Protein AF-A0A946UZ85-F1 (afdb_monomer_lite)

pLDDT: mean 85.95, std 6.24, range [68.06, 94.62]

Structure (mmCIF, N/CA/C/O backbone):
data_AF-A0A946UZ85-F1
#
_entry.id   AF-A0A946UZ85-F1
#
loop_
_atom_site.group_PDB
_atom_site.id
_atom_site.type_symbol
_atom_site.label_atom_id
_atom_site.label_alt_id
_atom_site.label_comp_id
_atom_site.label_asym_id
_atom_site.label_entity_id
_atom_site.label_seq_id
_atom_site.pdbx_PDB_ins_code
_atom_site.Cartn_x
_atom_site.Cartn_y
_atom_site.Cartn_z
_atom_site.occupancy
_atom_site.B_iso_or_equiv
_atom_site.auth_seq_id
_atom_site.auth_comp_id
_atom_site.auth_asym_id
_atom_site.auth_atom_id
_atom_site.pdbx_PDB_model_num
ATOM 1 N N . GLN A 1 1 ? -9.861 -2.486 -1.465 1.00 70.56 1 GLN A N 1
ATOM 2 C CA . GLN A 1 1 ? -8.452 -2.783 -1.129 1.00 70.56 1 GLN A CA 1
ATOM 3 C C . GLN A 1 1 ? -7.960 -1.706 -0.182 1.00 70.56 1 GLN A C 1
ATOM 5 O O . GLN A 1 1 ? -8.393 -0.570 -0.329 1.00 70.56 1 GLN A O 1
ATOM 10 N N . ASN A 1 2 ? -7.105 -2.056 0.777 1.00 82.88 2 ASN A N 1
ATOM 11 C CA . ASN A 1 2 ? -6.568 -1.097 1.741 1.00 82.88 2 ASN A CA 1
ATOM 12 C C . ASN A 1 2 ? -5.193 -0.635 1.267 1.00 82.88 2 ASN A C 1
ATOM 14 O O . ASN A 1 2 ? -4.376 -1.462 0.866 1.00 82.88 2 ASN A O 1
ATOM 18 N N . ILE A 1 3 ? -4.961 0.672 1.310 1.00 87.00 3 ILE A N 1
ATOM 19 C CA . ILE A 1 3 ? -3.724 1.312 0.871 1.00 87.00 3 ILE A CA 1
ATOM 20 C C . ILE A 1 3 ? -3.202 2.132 2.043 1.00 87.00 3 ILE A C 1
ATOM 22 O O . ILE A 1 3 ? -3.977 2.811 2.714 1.00 87.00 3 ILE A O 1
ATOM 26 N N . ALA A 1 4 ? -1.898 2.066 2.283 1.00 87.19 4 ALA A N 1
ATOM 27 C CA . ALA A 1 4 ? -1.225 2.860 3.295 1.00 87.19 4 ALA A CA 1
ATOM 28 C C . ALA A 1 4 ? 0.108 3.368 2.743 1.00 87.19 4 ALA A C 1
ATOM 30 O O . ALA A 1 4 ? 0.735 2.710 1.911 1.00 87.19 4 ALA A O 1
ATOM 31 N N . LEU A 1 5 ? 0.535 4.532 3.227 1.00 86.81 5 LEU A N 1
ATOM 32 C CA . LEU A 1 5 ? 1.879 5.053 3.013 1.00 86.81 5 LEU A CA 1
ATOM 33 C C . LEU A 1 5 ? 2.689 4.811 4.284 1.00 86.81 5 LEU A C 1
ATOM 35 O O . LEU A 1 5 ? 2.188 5.010 5.389 1.00 86.81 5 LEU A O 1
ATOM 39 N N . GLY A 1 6 ? 3.934 4.375 4.128 1.00 87.25 6 GLY A N 1
ATOM 40 C CA . GLY A 1 6 ? 4.822 4.114 5.251 1.00 87.25 6 GLY A CA 1
ATOM 41 C C . GLY A 1 6 ? 6.279 4.145 4.818 1.00 87.25 6 GLY A C 1
ATOM 42 O O . GLY A 1 6 ? 6.605 3.822 3.677 1.00 87.25 6 GLY A O 1
ATOM 43 N N . THR A 1 7 ? 7.151 4.528 5.744 1.00 86.31 7 THR A N 1
ATOM 44 C CA . THR A 1 7 ? 8.597 4.582 5.523 1.00 86.31 7 THR A CA 1
ATOM 45 C C . THR A 1 7 ? 9.249 3.387 6.204 1.00 86.31 7 THR A C 1
ATOM 47 O O . THR A 1 7 ? 9.018 3.137 7.385 1.00 86.31 7 THR A O 1
ATOM 50 N N . VAL A 1 8 ? 10.081 2.650 5.471 1.00 86.50 8 VAL A N 1
ATOM 51 C CA . VAL A 1 8 ? 10.796 1.469 5.974 1.00 86.50 8 VAL A CA 1
ATOM 52 C C . VAL A 1 8 ? 12.284 1.628 5.682 1.00 86.50 8 VAL A C 1
ATO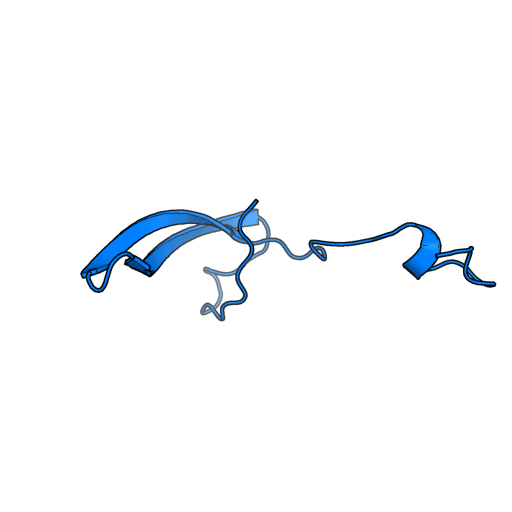M 54 O O . VAL A 1 8 ? 12.668 2.192 4.660 1.00 86.50 8 VAL A O 1
ATOM 57 N N . ARG A 1 9 ? 13.142 1.123 6.574 1.00 88.25 9 ARG A N 1
ATOM 58 C CA . ARG A 1 9 ? 14.593 1.115 6.347 1.00 88.25 9 ARG A CA 1
ATOM 59 C C . ARG A 1 9 ? 14.966 0.119 5.244 1.00 88.25 9 ARG A C 1
ATOM 61 O O . ARG A 1 9 ? 14.558 -1.043 5.273 1.00 88.25 9 ARG A O 1
ATOM 68 N N . THR A 1 10 ? 15.785 0.557 4.294 1.00 82.69 10 THR A N 1
ATOM 69 C CA . THR A 1 10 ? 16.415 -0.318 3.293 1.00 82.69 10 THR A CA 1
ATOM 70 C C . THR A 1 10 ? 17.318 -1.342 4.002 1.00 82.69 10 THR A C 1
ATOM 72 O O . THR A 1 10 ? 18.039 -0.947 4.917 1.00 82.69 10 THR A O 1
ATOM 75 N N . PRO A 1 11 ? 17.290 -2.640 3.625 1.00 81.50 11 PRO A N 1
ATOM 76 C CA . PRO A 1 11 ? 16.702 -3.212 2.405 1.00 81.50 11 PRO A CA 1
ATOM 77 C C . PRO A 1 11 ? 15.259 -3.735 2.518 1.00 81.50 11 PRO A C 1
ATOM 79 O O . PRO A 1 11 ? 14.758 -4.307 1.553 1.00 81.50 11 PRO A O 1
ATOM 82 N N . HIS A 1 12 ? 14.572 -3.552 3.646 1.00 80.00 12 HIS A N 1
ATOM 83 C CA . HIS A 1 12 ? 13.282 -4.210 3.908 1.00 80.00 12 HIS A CA 1
ATOM 84 C C . HIS A 1 12 ? 12.088 -3.610 3.134 1.00 80.00 12 HIS A C 1
ATOM 86 O O . HIS A 1 12 ? 11.049 -4.255 3.008 1.00 80.00 12 HIS A O 1
ATOM 92 N N . GLY A 1 13 ? 12.241 -2.408 2.567 1.00 80.06 13 GLY A N 1
ATOM 93 C CA . GLY A 1 13 ? 11.212 -1.687 1.803 1.00 80.06 13 GLY A CA 1
ATOM 94 C C . GLY A 1 13 ? 11.343 -1.766 0.278 1.00 80.06 13 GLY A C 1
ATOM 95 O O . GLY A 1 13 ? 10.870 -0.867 -0.408 1.00 80.06 13 GLY A O 1
ATOM 96 N N . LYS A 1 14 ? 12.033 -2.771 -0.275 1.00 85.94 14 LYS A N 1
ATOM 97 C CA . LYS A 1 14 ? 12.159 -2.909 -1.737 1.00 85.94 14 LYS A CA 1
ATOM 98 C C . LYS A 1 14 ? 10.805 -3.261 -2.381 1.00 85.94 14 LYS A C 1
ATOM 100 O O . LYS A 1 14 ? 10.091 -4.093 -1.823 1.00 85.94 14 LYS A O 1
ATOM 105 N N . PRO A 1 15 ? 10.461 -2.712 -3.562 1.00 84.62 15 PRO A N 1
ATOM 106 C CA . PRO A 1 15 ? 9.256 -3.110 -4.289 1.00 84.62 15 PRO A CA 1
ATOM 107 C C . PRO A 1 15 ? 9.187 -4.627 -4.499 1.00 84.62 15 PRO A C 1
ATOM 109 O O . PRO A 1 15 ? 10.184 -5.260 -4.841 1.00 84.62 15 PRO A O 1
ATOM 112 N N . GLY A 1 16 ? 8.014 -5.212 -4.265 1.00 84.31 16 GLY A N 1
ATOM 113 C CA . GLY A 1 16 ? 7.799 -6.661 -4.281 1.00 84.31 16 GLY A CA 1
ATOM 114 C C . GLY A 1 16 ? 8.129 -7.372 -2.964 1.00 84.31 16 GLY A C 1
ATOM 115 O O . GLY A 1 16 ? 7.801 -8.550 -2.824 1.00 84.31 16 GLY A O 1
ATOM 116 N N . SER A 1 17 ? 8.719 -6.690 -1.973 1.00 86.50 17 SER A N 1
ATOM 117 C CA . SER A 1 17 ? 8.887 -7.267 -0.639 1.00 86.50 17 SER A CA 1
ATOM 118 C C . SER A 1 17 ? 7.543 -7.387 0.080 1.00 86.50 17 SER A C 1
ATOM 120 O O . SER A 1 17 ? 6.588 -6.644 -0.169 1.00 86.50 17 SER A O 1
ATOM 122 N N . THR A 1 18 ? 7.472 -8.350 0.995 1.00 90.12 18 THR A N 1
ATOM 123 C CA . THR A 1 18 ? 6.357 -8.458 1.928 1.00 90.12 18 THR A CA 1
ATOM 124 C C . THR A 1 18 ? 6.779 -7.939 3.294 1.00 90.12 18 THR A C 1
ATOM 126 O O . THR A 1 18 ? 7.807 -8.359 3.824 1.00 90.12 18 THR A O 1
ATOM 129 N N . VAL A 1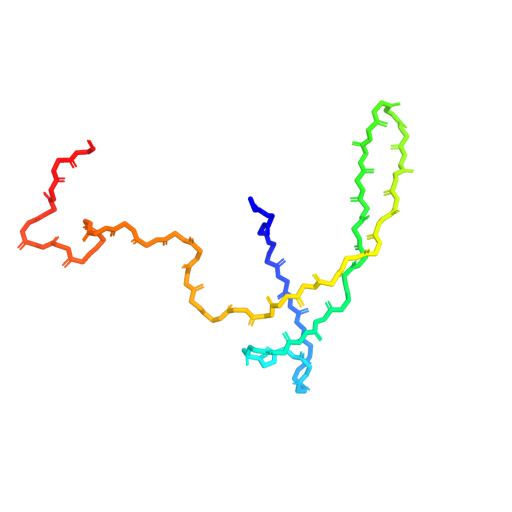 19 ? 5.942 -7.096 3.890 1.00 90.25 19 VAL A N 1
ATOM 130 C CA . VAL A 1 19 ? 6.082 -6.620 5.265 1.00 90.25 19 VAL A CA 1
ATOM 131 C C . VAL A 1 19 ? 4.871 -7.025 6.100 1.00 90.25 19 VAL A C 1
ATOM 133 O O . VAL A 1 19 ? 3.749 -7.122 5.603 1.00 90.25 19 VAL A O 1
ATOM 136 N N . TRP A 1 20 ? 5.099 -7.268 7.386 1.00 92.50 20 TRP A N 1
ATOM 137 C CA . TRP A 1 20 ? 4.023 -7.375 8.362 1.00 92.50 20 TRP A CA 1
ATOM 138 C C . TRP A 1 20 ? 3.760 -5.997 8.950 1.00 92.50 20 TRP A C 1
ATOM 140 O O . TRP A 1 20 ? 4.685 -5.334 9.414 1.00 92.50 20 TRP A O 1
ATOM 150 N N . VAL A 1 21 ? 2.503 -5.573 8.907 1.00 90.88 21 VAL A N 1
ATOM 151 C CA . VAL A 1 21 ? 2.058 -4.281 9.422 1.00 90.88 21 VAL A CA 1
ATOM 152 C C . VAL A 1 21 ? 1.119 -4.525 10.584 1.00 90.88 21 VAL A C 1
ATOM 154 O O . VAL A 1 21 ? 0.161 -5.294 10.477 1.00 90.88 21 VAL A O 1
ATOM 157 N N . GLU A 1 22 ? 1.397 -3.851 11.687 1.00 93.56 22 GLU A N 1
ATOM 158 C CA . GLU A 1 22 ? 0.502 -3.779 12.825 1.00 93.56 22 GLU A CA 1
ATOM 159 C C . GLU A 1 22 ? -0.425 -2.577 12.656 1.00 93.56 22 GLU A C 1
ATOM 161 O O . GLU A 1 22 ? 0.016 -1.431 12.593 1.00 93.56 22 GLU A O 1
ATOM 166 N N . ILE A 1 23 ? -1.720 -2.845 12.526 1.00 92.12 23 ILE A N 1
ATOM 167 C CA . ILE A 1 23 ? -2.745 -1.831 12.304 1.00 92.12 23 ILE A CA 1
ATOM 168 C C . ILE A 1 23 ? -3.519 -1.655 13.603 1.00 92.12 23 ILE A C 1
ATOM 170 O O . ILE A 1 23 ? -4.211 -2.577 14.046 1.00 92.12 23 ILE A O 1
ATOM 174 N N . PHE A 1 24 ? -3.437 -0.457 14.172 1.00 92.56 24 PHE A N 1
ATOM 175 C CA . PHE A 1 24 ? -4.309 -0.017 15.252 1.00 92.56 24 PHE A CA 1
ATOM 176 C C . PHE A 1 24 ? -5.472 0.770 14.659 1.00 92.56 24 PHE A C 1
ATOM 178 O O . PHE A 1 24 ? -5.265 1.715 13.899 1.00 92.56 24 PHE A O 1
ATOM 185 N N . TYR A 1 25 ? -6.697 0.371 14.979 1.00 92.44 25 TYR A N 1
ATOM 186 C CA . TYR A 1 25 ? -7.896 1.073 14.536 1.00 92.44 25 TYR A CA 1
ATOM 187 C C . TYR A 1 25 ? -8.927 1.109 15.655 1.00 92.44 25 TYR A C 1
ATOM 189 O O . TYR A 1 25 ? -9.027 0.183 16.461 1.00 92.44 25 TYR A O 1
ATOM 197 N N . GLN A 1 26 ? -9.699 2.188 15.706 1.00 93.56 26 GLN A N 1
ATOM 198 C CA . GLN A 1 26 ? -10.766 2.341 16.681 1.00 93.56 26 GLN A CA 1
ATOM 199 C C . GLN A 1 26 ? -12.100 1.945 16.047 1.00 93.56 26 GLN A C 1
ATOM 201 O O . GLN A 1 26 ? -12.422 2.372 14.937 1.00 93.56 26 GLN A O 1
ATOM 206 N N . ARG A 1 27 ? -12.880 1.128 16.754 1.00 93.12 27 ARG A N 1
ATOM 207 C CA . ARG A 1 27 ? -14.249 0.767 16.374 1.00 93.12 27 ARG A CA 1
ATOM 208 C C . ARG A 1 27 ? -15.100 0.716 17.631 1.00 93.12 27 ARG A C 1
ATOM 210 O O . ARG A 1 27 ? -14.687 0.101 18.606 1.00 93.12 27 ARG A O 1
ATOM 217 N N . GLU A 1 28 ? -16.256 1.380 17.610 1.00 93.19 28 GLU A N 1
ATOM 218 C CA . GLU A 1 28 ? -17.202 1.394 18.742 1.00 93.19 28 GLU A CA 1
ATOM 219 C C . GLU A 1 28 ? -16.516 1.785 20.064 1.00 93.19 28 GLU A C 1
ATOM 221 O O . GLU A 1 28 ? -16.698 1.141 21.090 1.00 93.19 28 GLU A O 1
ATOM 226 N N . MET A 1 29 ? -15.657 2.814 20.020 1.00 90.62 29 MET A N 1
ATOM 227 C CA . MET A 1 29 ? -14.855 3.310 21.15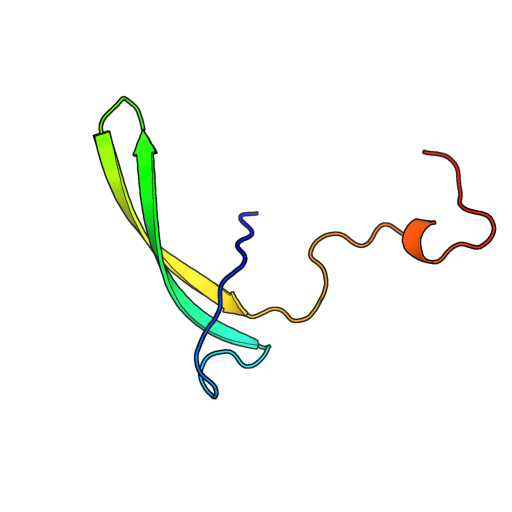2 1.00 90.62 29 MET A CA 1
ATOM 228 C C . MET A 1 29 ? -13.808 2.322 21.709 1.00 90.62 29 MET A C 1
ATOM 230 O O . MET A 1 29 ? -13.080 2.664 22.636 1.00 90.62 29 MET A O 1
ATOM 234 N N . HIS A 1 30 ? -13.631 1.156 21.086 1.00 89.94 30 HIS A N 1
ATOM 235 C CA . HIS A 1 30 ? -12.613 0.176 21.451 1.00 89.94 30 HIS A CA 1
ATOM 236 C C . HIS A 1 30 ? -11.428 0.212 20.482 1.00 89.94 30 HIS A C 1
ATOM 238 O O . HIS A 1 30 ? -11.588 0.225 19.255 1.00 89.94 30 HIS A O 1
ATOM 244 N N . TRP A 1 31 ? -10.216 0.202 21.038 1.00 94.50 31 TRP A N 1
ATOM 245 C CA . TRP A 1 31 ? -8.989 0.036 20.266 1.00 94.50 31 TRP A CA 1
ATOM 246 C C . TRP A 1 31 ? -8.808 -1.424 19.871 1.00 94.50 31 TRP A C 1
ATOM 248 O O . TRP A 1 31 ? -8.804 -2.318 20.714 1.00 94.50 31 TRP A O 1
ATOM 258 N N . ASN A 1 32 ? -8.634 -1.652 18.575 1.00 92.50 32 ASN A N 1
ATOM 259 C CA . ASN A 1 32 ? -8.394 -2.961 17.996 1.00 92.50 32 ASN A CA 1
ATOM 260 C C . ASN A 1 32 ? -7.018 -2.991 17.335 1.00 92.50 32 ASN A C 1
ATOM 262 O O . ASN A 1 32 ? -6.559 -2.000 16.765 1.00 92.50 32 ASN A O 1
ATOM 266 N N . ARG A 1 33 ? -6.379 -4.160 17.385 1.00 94.62 33 ARG A N 1
ATOM 267 C CA . ARG A 1 33 ? -5.052 -4.415 16.822 1.00 94.62 33 ARG A CA 1
ATOM 268 C C . ARG A 1 33 ? -5.143 -5.552 15.821 1.00 94.62 33 ARG A C 1
ATOM 270 O O . ARG A 1 33 ? -5.693 -6.608 16.133 1.00 94.62 33 ARG A O 1
ATOM 277 N N . LYS A 1 34 ? -4.603 -5.353 14.621 1.00 93.25 34 LYS A N 1
ATOM 278 C CA . LYS A 1 34 ? -4.576 -6.374 13.570 1.00 93.25 34 LYS A CA 1
ATOM 279 C C . LYS A 1 34 ? -3.200 -6.447 12.930 1.00 93.25 34 LYS A C 1
ATOM 281 O O . LYS A 1 34 ? -2.719 -5.460 12.393 1.00 93.25 34 LYS A O 1
ATOM 286 N N . MET A 1 35 ? -2.619 -7.642 12.912 1.00 94.56 35 MET A N 1
ATOM 287 C CA . MET A 1 35 ? -1.451 -7.935 12.085 1.00 94.56 35 MET A CA 1
ATOM 288 C C . MET A 1 35 ? -1.911 -8.271 10.668 1.00 94.56 35 MET A C 1
ATOM 290 O O . MET A 1 35 ? -2.756 -9.147 10.473 1.00 94.56 35 MET A O 1
ATOM 294 N N . ALA A 1 36 ? -1.371 -7.573 9.676 1.00 92.88 36 ALA A N 1
ATOM 295 C CA . ALA A 1 36 ? -1.692 -7.786 8.273 1.00 92.88 36 ALA A CA 1
ATOM 296 C C . ALA A 1 36 ? -0.417 -7.911 7.438 1.00 92.88 36 ALA A C 1
ATOM 298 O O . ALA A 1 36 ? 0.541 -7.162 7.614 1.00 92.88 36 ALA A O 1
ATOM 299 N N . LYS A 1 37 ? -0.428 -8.856 6.499 1.00 92.81 37 LYS A N 1
ATOM 300 C CA . LYS A 1 37 ? 0.624 -9.011 5.497 1.00 92.81 37 LYS A CA 1
ATOM 301 C C . LYS A 1 37 ? 0.385 -7.990 4.379 1.00 92.81 37 LYS A C 1
ATOM 303 O O . LYS A 1 37 ? -0.681 -8.005 3.765 1.00 92.81 37 LYS A O 1
ATOM 308 N N . ALA A 1 38 ? 1.352 -7.116 4.121 1.00 90.69 38 ALA A N 1
ATOM 309 C CA . ALA A 1 38 ? 1.294 -6.096 3.077 1.00 90.69 38 ALA A CA 1
ATOM 310 C C . ALA A 1 38 ? 2.428 -6.287 2.063 1.00 90.69 38 ALA A C 1
ATOM 312 O O . ALA A 1 38 ? 3.501 -6.786 2.400 1.00 90.69 38 ALA A O 1
ATOM 313 N N . THR A 1 39 ? 2.181 -5.887 0.817 1.00 90.75 39 THR A N 1
ATOM 314 C CA . THR A 1 39 ? 3.175 -5.937 -0.264 1.00 90.75 39 THR A CA 1
ATOM 315 C C . THR A 1 39 ? 3.615 -4.521 -0.591 1.00 90.75 39 THR A C 1
ATOM 317 O O . THR A 1 39 ? 2.766 -3.647 -0.770 1.00 90.75 39 THR A O 1
ATOM 320 N N . VAL A 1 40 ? 4.923 -4.290 -0.674 1.00 89.06 40 VAL A N 1
ATOM 321 C CA . VAL A 1 40 ? 5.465 -2.991 -1.080 1.00 89.06 40 VAL A CA 1
ATOM 322 C C . VAL A 1 40 ? 5.314 -2.845 -2.590 1.00 89.06 40 VAL A C 1
ATOM 324 O O . VAL A 1 40 ? 5.807 -3.674 -3.356 1.00 89.06 40 VAL A O 1
ATOM 327 N N . VAL A 1 41 ? 4.628 -1.791 -3.025 1.00 86.62 41 VAL A N 1
ATOM 328 C CA . VAL A 1 41 ? 4.350 -1.515 -4.437 1.00 86.62 41 VAL A CA 1
ATOM 329 C C . VAL A 1 41 ? 4.937 -0.154 -4.796 1.00 86.62 41 VAL A C 1
ATOM 331 O O . VAL A 1 41 ? 4.724 0.817 -4.081 1.00 86.62 41 VAL A O 1
ATOM 334 N N . ASP A 1 42 ? 5.675 -0.101 -5.903 1.00 83.44 42 ASP A N 1
ATOM 335 C CA . ASP A 1 42 ? 6.271 1.128 -6.453 1.00 83.44 42 ASP A CA 1
ATOM 336 C C . ASP A 1 42 ? 5.282 1.923 -7.326 1.00 83.44 42 ASP A C 1
ATOM 338 O O . ASP A 1 42 ? 5.350 3.139 -7.470 1.00 83.44 42 ASP A O 1
ATOM 342 N N . LYS A 1 43 ? 4.311 1.219 -7.914 1.00 80.19 43 LYS A N 1
ATOM 343 C CA . LYS A 1 43 ? 3.327 1.808 -8.819 1.00 80.19 43 LYS A CA 1
ATOM 344 C C . LYS A 1 43 ? 2.221 2.552 -8.061 1.00 80.19 43 LYS A C 1
ATOM 346 O O . LYS A 1 43 ? 1.786 2.102 -7.001 1.00 80.19 43 LYS A O 1
ATOM 351 N N . PRO A 1 44 ? 1.685 3.640 -8.642 1.00 74.62 44 PRO A N 1
ATOM 352 C CA . PRO A 1 44 ? 0.561 4.359 -8.062 1.00 74.62 44 PRO A CA 1
ATOM 353 C C . PRO A 1 44 ? -0.694 3.477 -8.027 1.00 74.62 44 PRO A C 1
ATOM 355 O O . PRO A 1 44 ? -1.049 2.841 -9.016 1.00 74.62 44 PRO A O 1
ATOM 358 N N . PHE A 1 45 ? -1.403 3.494 -6.898 1.00 77.00 45 PHE A N 1
ATOM 359 C CA . PHE A 1 45 ? -2.608 2.682 -6.680 1.00 77.00 45 PHE A CA 1
ATOM 360 C C . P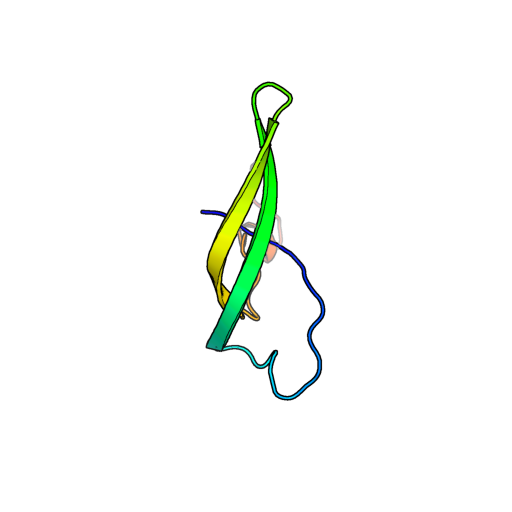HE A 1 45 ? -3.802 3.076 -7.557 1.00 77.00 45 PHE A C 1
ATOM 362 O O . PHE A 1 45 ? -4.702 2.278 -7.798 1.00 77.00 45 PHE A O 1
ATOM 369 N N . TRP A 1 46 ? -3.808 4.317 -8.034 1.00 80.19 46 TRP A N 1
ATOM 370 C CA . TRP A 1 46 ? -4.796 4.849 -8.959 1.00 80.19 46 TRP A CA 1
ATOM 371 C C . TRP A 1 46 ? -4.052 5.386 -10.172 1.00 80.19 46 TRP A C 1
ATOM 373 O O . TRP A 1 46 ? -3.121 6.171 -10.004 1.00 80.19 46 TRP A O 1
ATOM 383 N N . SER A 1 47 ? -4.433 4.969 -11.378 1.00 80.81 47 SER A N 1
ATOM 384 C CA . SER A 1 47 ? -3.817 5.418 -12.631 1.00 80.81 47 SER A CA 1
ATOM 385 C C . SER A 1 47 ? -4.872 5.481 -13.740 1.00 80.81 47 SER A C 1
ATOM 387 O O . SER A 1 47 ? -4.940 4.577 -14.571 1.00 80.81 47 SER A O 1
ATOM 389 N N . PRO A 1 48 ? -5.739 6.510 -13.742 1.00 83.56 48 PRO A N 1
ATOM 390 C CA . PRO A 1 48 ? -6.803 6.610 -14.729 1.00 83.56 48 PRO A CA 1
ATOM 391 C C . PRO A 1 48 ? -6.213 6.903 -16.122 1.00 83.56 48 PRO A C 1
ATOM 393 O O . PRO A 1 48 ? -5.232 7.648 -16.207 1.00 83.56 48 PRO A O 1
ATOM 396 N N . PRO A 1 49 ? -6.817 6.401 -17.218 1.00 80.31 49 PRO A N 1
ATOM 397 C CA . PRO A 1 49 ? -6.307 6.591 -18.583 1.00 80.31 49 PRO A CA 1
ATOM 398 C C . PRO A 1 49 ? -6.099 8.060 -18.978 1.00 80.31 49 PRO A C 1
ATOM 400 O O . PRO A 1 49 ? -5.167 8.389 -19.702 1.00 80.31 49 PRO A O 1
ATOM 403 N N . ARG A 1 50 ? -6.916 8.969 -18.427 1.00 80.12 50 ARG A N 1
ATOM 404 C CA . ARG A 1 50 ? -6.807 10.419 -18.651 1.00 80.12 50 ARG A CA 1
ATOM 405 C C . ARG A 1 50 ? -5.553 11.071 -18.054 1.00 80.12 50 ARG A C 1
ATOM 407 O O . ARG A 1 50 ? -5.271 12.212 -18.386 1.00 80.12 50 ARG A O 1
ATOM 414 N N . ARG A 1 51 ?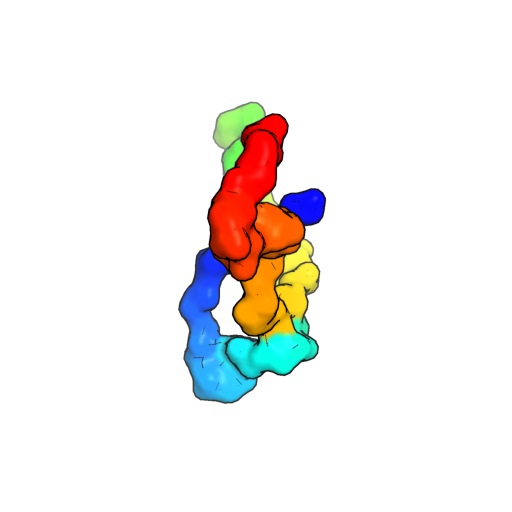 -4.810 10.394 -17.164 1.00 81.38 51 ARG A N 1
ATOM 415 C CA . ARG A 1 51 ? -3.647 10.977 -16.464 1.00 81.38 51 ARG A CA 1
ATOM 416 C C . ARG A 1 51 ? -2.564 11.477 -17.424 1.00 81.38 51 ARG A C 1
ATOM 418 O O . ARG A 1 51 ? -1.929 12.478 -17.126 1.00 81.38 51 ARG A O 1
ATOM 425 N N . GLY A 1 52 ? -2.324 10.749 -18.512 1.00 81.19 52 GLY A N 1
ATOM 426 C CA . GLY A 1 52 ? -1.299 11.080 -19.507 1.00 81.19 52 GLY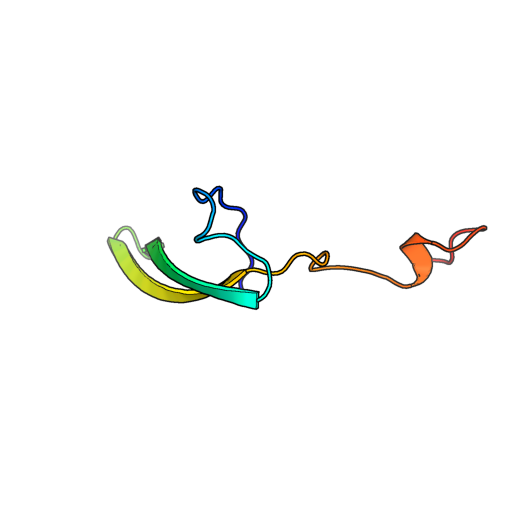 A CA 1
ATOM 427 C C . GLY A 1 52 ? -1.867 11.565 -20.840 1.00 81.19 52 GLY A C 1
ATOM 428 O O . GLY A 1 52 ? -1.123 11.631 -21.811 1.00 81.19 52 GLY A O 1
ATOM 429 N N . ALA A 1 53 ? -3.174 11.830 -20.917 1.00 85.25 53 ALA A N 1
ATOM 430 C CA . ALA A 1 53 ? -3.820 12.242 -22.156 1.00 85.25 53 ALA A CA 1
ATOM 431 C C . ALA A 1 53 ? -3.657 13.752 -22.375 1.00 85.25 53 ALA A C 1
ATOM 433 O O . ALA A 1 53 ? -3.969 14.548 -21.488 1.00 85.25 53 ALA A O 1
ATOM 434 N N . THR A 1 54 ? -3.227 14.131 -23.579 1.00 81.12 54 THR A N 1
ATOM 435 C CA . THR A 1 54 ? -3.165 15.524 -24.034 1.00 81.12 54 THR A CA 1
ATOM 436 C C . THR A 1 54 ? -3.916 15.628 -25.365 1.00 81.12 54 THR A C 1
ATOM 438 O O . THR A 1 54 ? -3.406 15.114 -26.361 1.00 81.12 54 THR A O 1
ATOM 441 N N . PRO A 1 55 ? -5.102 16.267 -25.424 1.00 84.69 55 PRO A N 1
ATOM 442 C CA . PRO A 1 55 ? -5.846 16.900 -24.328 1.00 84.69 55 PRO A CA 1
ATOM 443 C C . PRO A 1 55 ? -6.473 15.883 -23.345 1.00 84.69 55 PRO A C 1
ATOM 445 O O . PRO A 1 55 ? -6.718 14.733 -23.717 1.00 84.69 55 PRO A O 1
ATOM 448 N N . PRO A 1 56 ? -6.747 16.281 -22.089 1.00 78.81 56 PRO A N 1
ATOM 449 C CA . PRO A 1 56 ? -7.416 15.418 -21.117 1.00 78.81 56 PRO A CA 1
ATOM 450 C C . PRO A 1 56 ? -8.865 15.118 -21.544 1.00 78.81 56 PRO A C 1
ATOM 452 O O . PRO A 1 56 ? -9.588 16.009 -21.984 1.00 78.81 56 PRO A O 1
ATOM 455 N N . GLY A 1 57 ? -9.294 13.857 -21.418 1.00 79.50 57 GLY A N 1
ATOM 456 C CA . GLY A 1 57 ? -10.673 13.433 -21.708 1.00 79.50 57 GLY A CA 1
ATOM 457 C C . GLY A 1 57 ? -11.699 13.924 -20.673 1.00 79.50 57 GLY A C 1
ATOM 458 O O . GLY A 1 57 ? -11.327 14.444 -19.621 1.00 79.50 57 GLY A O 1
ATOM 459 N N . ALA A 1 58 ? -12.992 13.731 -20.962 1.00 75.06 58 ALA A N 1
ATOM 460 C CA . ALA A 1 58 ? -14.098 14.094 -20.066 1.00 75.06 58 ALA A CA 1
ATOM 461 C C . ALA A 1 58 ? -14.042 13.354 -18.705 1.00 75.06 58 ALA A C 1
ATOM 463 O O . ALA A 1 58 ? -13.425 12.289 -18.597 1.00 75.06 58 ALA A O 1
ATOM 464 N N . TYR A 1 59 ? -14.643 13.962 -17.671 1.00 68.06 59 TYR A N 1
ATOM 465 C CA . TYR A 1 59 ? -14.577 13.529 -16.264 1.00 68.06 59 TYR A CA 1
ATOM 466 C C . TYR A 1 59 ? -15.274 12.191 -15.998 1.00 68.06 59 TYR A C 1
ATOM 468 O O . TYR A 1 59 ? -16.426 12.035 -16.459 1.00 68.06 59 TYR A O 1
#

Secondary structure (DSSP, 8-state):
---------TTTT-TT-EEEEEEEEEETTEEEEEEEEEE---S-S---GGGG-SSPPP-

Sequence (59 aa):
QNIALGTVRTPHGKPGSTVWVEIFYQREMHWNRKMAKATVVDKPFWSPPRRGATPPGAY

Radius of gyration: 16.74 Å; chains: 1; bounding box: 34×26×46 Å

Foldseek 3Di:
DDDDDDDDDPPQQDAQHKDWDWDWDDDPNDIDIDTDIDGRHPDDPDDDPQPPDVVRDDD